Protein AF-A0A4R3M9W7-F1 (afdb_monomer_lite)

Sequence (59 aa):
MLNCRKATRPLSQSQERALSLKEGMSLKIHVTMCSGCRNFGRQLDVLRQIARTYAKSEK

Radius of gyration: 12.96 Å; chains: 1; bounding box: 29×19×38 Å

Structure (mmCIF, N/CA/C/O backbone):
data_AF-A0A4R3M9W7-F1
#
_entry.id   AF-A0A4R3M9W7-F1
#
loop_
_atom_site.group_PDB
_atom_site.id
_atom_site.type_symbol
_atom_site.label_atom_id
_atom_site.label_alt_id
_atom_site.label_comp_id
_atom_site.label_asym_id
_atom_site.label_entity_id
_atom_site.label_seq_id
_atom_site.pdbx_PDB_ins_code
_atom_site.Cartn_x
_atom_site.Cartn_y
_atom_site.Cartn_z
_atom_site.occupancy
_atom_site.B_iso_or_equiv
_atom_site.auth_seq_id
_atom_site.auth_comp_id
_atom_site.auth_asym_id
_atom_site.auth_atom_id
_atom_site.pdbx_PDB_model_num
ATOM 1 N N . MET A 1 1 ? 13.153 -3.404 -14.791 1.00 61.84 1 MET A N 1
ATOM 2 C CA . MET A 1 1 ? 11.708 -3.726 -14.818 1.00 61.84 1 MET A CA 1
ATOM 3 C C . MET A 1 1 ? 11.356 -4.498 -13.555 1.00 61.84 1 MET A C 1
ATOM 5 O O . MET A 1 1 ? 12.006 -5.499 -13.266 1.00 61.84 1 MET A O 1
ATOM 9 N N . LEU A 1 2 ? 10.405 -4.002 -12.759 1.00 76.12 2 LEU A N 1
ATOM 10 C CA . LEU A 1 2 ? 9.862 -4.745 -11.618 1.00 76.12 2 LEU A CA 1
ATOM 11 C C . LEU A 1 2 ? 9.018 -5.907 -12.168 1.00 76.12 2 LEU A C 1
ATOM 13 O O . LEU A 1 2 ? 8.251 -5.699 -13.105 1.00 76.12 2 LEU A O 1
ATOM 17 N N . ASN A 1 3 ? 9.163 -7.113 -11.620 1.00 87.00 3 ASN A N 1
ATOM 18 C CA . ASN A 1 3 ? 8.282 -8.236 -11.951 1.00 87.00 3 ASN A CA 1
ATOM 19 C C . ASN A 1 3 ? 7.211 -8.401 -10.868 1.00 87.00 3 ASN A C 1
ATOM 21 O O . ASN A 1 3 ? 7.390 -7.915 -9.749 1.00 87.00 3 ASN A O 1
ATOM 25 N N . CYS A 1 4 ? 6.129 -9.117 -11.181 1.00 89.38 4 CYS A N 1
ATOM 26 C CA . CYS A 1 4 ? 4.986 -9.262 -10.278 1.00 89.38 4 CYS A CA 1
ATOM 27 C C . CYS A 1 4 ? 5.400 -9.783 -8.889 1.00 89.38 4 CYS A C 1
ATOM 29 O O . CYS A 1 4 ? 4.928 -9.283 -7.874 1.00 89.38 4 CYS A O 1
ATOM 31 N N . ARG A 1 5 ? 6.362 -10.715 -8.818 1.00 88.12 5 ARG A N 1
ATOM 32 C CA . ARG A 1 5 ? 6.864 -11.283 -7.552 1.00 88.12 5 ARG A CA 1
ATOM 33 C C . ARG A 1 5 ? 7.643 -10.274 -6.702 1.00 88.12 5 ARG A C 1
ATOM 35 O O . ARG A 1 5 ? 7.590 -10.325 -5.478 1.00 88.12 5 ARG A O 1
ATOM 42 N N . LYS A 1 6 ? 8.378 -9.360 -7.338 1.00 89.44 6 LYS A N 1
ATOM 43 C CA . LYS A 1 6 ? 9.079 -8.255 -6.666 1.00 89.44 6 LYS A CA 1
ATOM 44 C C . LYS A 1 6 ? 8.149 -7.080 -6.358 1.00 89.44 6 LYS A C 1
ATOM 46 O O . LYS A 1 6 ? 8.491 -6.281 -5.497 1.00 89.44 6 LYS A O 1
ATOM 51 N N . ALA A 1 7 ? 6.999 -6.981 -7.027 1.00 91.38 7 ALA A N 1
ATOM 52 C CA . ALA A 1 7 ? 5.984 -5.958 -6.787 1.00 91.38 7 ALA A CA 1
ATOM 53 C C . ALA A 1 7 ? 5.091 -6.282 -5.579 1.00 91.38 7 ALA A C 1
ATOM 55 O O . ALA A 1 7 ? 4.743 -5.384 -4.818 1.00 91.38 7 ALA A O 1
ATOM 56 N N . THR A 1 8 ? 4.748 -7.555 -5.365 1.00 90.38 8 THR A N 1
ATOM 57 C CA . THR A 1 8 ? 3.828 -7.974 -4.290 1.00 90.38 8 THR A CA 1
ATOM 58 C C . THR A 1 8 ? 4.355 -7.653 -2.892 1.00 90.38 8 THR A C 1
ATOM 60 O O . THR A 1 8 ? 3.591 -7.201 -2.043 1.00 90.38 8 THR A O 1
ATOM 63 N N . ARG A 1 9 ? 5.661 -7.821 -2.650 1.00 90.81 9 ARG A N 1
ATOM 64 C CA . ARG A 1 9 ? 6.286 -7.538 -1.348 1.00 90.81 9 ARG A CA 1
ATOM 65 C C . ARG A 1 9 ? 6.174 -6.062 -0.927 1.00 90.81 9 ARG A C 1
ATOM 67 O O . ARG A 1 9 ? 5.615 -5.817 0.139 1.00 90.81 9 ARG A O 1
ATOM 74 N N . PRO A 1 10 ? 6.640 -5.073 -1.714 1.00 92.00 10 PRO A N 1
ATOM 75 C CA . PRO A 1 10 ? 6.458 -3.665 -1.373 1.00 92.00 10 PRO A CA 1
ATOM 76 C C . PRO A 1 10 ? 4.979 -3.241 -1.379 1.00 92.00 10 PRO A C 1
ATOM 78 O O . PRO A 1 10 ? 4.614 -2.379 -0.589 1.00 92.00 10 PRO A O 1
ATOM 81 N N . LEU A 1 11 ? 4.107 -3.875 -2.177 1.00 91.56 11 LEU A N 1
ATOM 82 C CA . LEU A 1 11 ? 2.658 -3.614 -2.137 1.00 91.56 11 LEU A CA 1
ATOM 83 C C . LEU A 1 11 ? 1.996 -4.070 -0.826 1.00 91.56 11 LEU A C 1
ATOM 85 O O . LEU A 1 11 ? 1.088 -3.411 -0.332 1.00 91.56 11 LEU A O 1
ATOM 89 N N . SER A 1 12 ? 2.456 -5.177 -0.240 1.00 91.62 12 SER A N 1
ATOM 90 C CA . SER A 1 12 ? 2.040 -5.585 1.107 1.00 91.62 12 SER A CA 1
ATOM 91 C C . SER A 1 12 ? 2.603 -4.630 2.156 1.00 91.62 12 SER A C 1
ATOM 93 O O . SER A 1 12 ? 1.872 -4.150 3.016 1.00 91.62 12 SER A O 1
ATOM 95 N N . GLN A 1 13 ? 3.891 -4.286 2.047 1.00 92.62 13 GLN A N 1
ATOM 96 C CA . GLN A 1 13 ? 4.539 -3.377 2.993 1.00 92.62 13 GLN A CA 1
ATOM 97 C C . GLN A 1 13 ? 3.906 -1.985 3.003 1.00 92.62 13 GLN A C 1
ATOM 99 O O . GLN A 1 13 ? 3.875 -1.369 4.063 1.00 92.62 13 GLN A O 1
ATOM 104 N N . SER A 1 14 ? 3.363 -1.497 1.880 1.00 91.12 14 SER A N 1
ATOM 105 C CA . SER A 1 14 ? 2.668 -0.203 1.847 1.00 91.12 14 SER A CA 1
ATOM 106 C C . SER A 1 14 ? 1.411 -0.160 2.717 1.00 91.12 14 SER A C 1
ATOM 108 O O . SER A 1 14 ? 0.920 0.923 3.022 1.00 91.12 14 SER A O 1
ATOM 110 N N . GLN A 1 15 ? 0.869 -1.320 3.104 1.00 89.44 15 GLN A N 1
ATOM 111 C CA . GLN A 1 15 ? -0.241 -1.399 4.050 1.00 89.44 15 GLN A CA 1
ATOM 112 C C . GLN A 1 15 ? 0.238 -1.178 5.491 1.00 89.44 15 GLN A C 1
ATOM 114 O O . GLN A 1 15 ? -0.499 -0.651 6.315 1.00 89.44 15 GLN A O 1
ATOM 119 N N . GLU A 1 16 ? 1.469 -1.540 5.827 1.00 88.69 16 GLU A N 1
ATOM 120 C CA . GLU A 1 16 ? 1.974 -1.483 7.205 1.00 88.69 16 GLU A CA 1
ATOM 121 C C . GLU A 1 16 ? 2.844 -0.248 7.451 1.0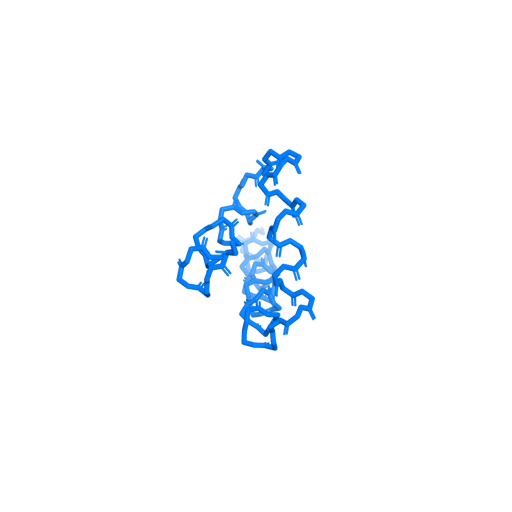0 88.69 16 GLU A C 1
ATOM 123 O O . GLU A 1 16 ? 2.766 0.365 8.514 1.00 88.69 16 GLU A O 1
ATOM 128 N N . ARG A 1 17 ? 3.631 0.157 6.448 1.00 88.94 17 ARG A N 1
ATOM 129 C CA . ARG A 1 17 ? 4.557 1.293 6.501 1.00 88.94 17 ARG A CA 1
ATOM 130 C C . ARG A 1 17 ? 4.441 2.174 5.261 1.00 88.94 17 ARG A C 1
ATOM 132 O O . ARG A 1 17 ? 4.043 1.727 4.189 1.00 88.94 17 ARG A O 1
ATOM 139 N N . ALA A 1 18 ? 4.901 3.416 5.374 1.00 86.44 18 ALA A N 1
ATOM 140 C CA . ALA A 1 18 ? 5.168 4.228 4.194 1.00 86.44 18 ALA A CA 1
ATOM 141 C C . ALA A 1 18 ? 6.349 3.635 3.396 1.00 86.44 18 ALA A C 1
ATOM 143 O O . ALA A 1 18 ? 7.384 3.259 3.958 1.00 86.44 18 ALA A O 1
ATOM 144 N N . LEU A 1 19 ? 6.188 3.537 2.075 1.00 88.62 19 LEU A N 1
ATOM 145 C CA . LEU A 1 19 ? 7.273 3.180 1.158 1.00 88.62 19 LEU A CA 1
ATOM 146 C C . LEU A 1 19 ? 8.191 4.383 0.915 1.00 88.62 19 LEU A C 1
ATOM 148 O O . LEU A 1 19 ? 7.746 5.531 0.971 1.00 88.62 19 LEU A O 1
ATOM 152 N N . SER A 1 20 ? 9.458 4.129 0.573 1.00 88.88 20 SER A N 1
ATOM 153 C CA . SER A 1 20 ? 10.340 5.195 0.084 1.00 88.88 20 SER A CA 1
ATOM 154 C C . SER A 1 20 ? 9.836 5.741 -1.259 1.00 88.88 20 SER A C 1
ATOM 156 O O . SER A 1 20 ? 9.274 4.996 -2.064 1.00 88.88 20 SER A O 1
ATOM 158 N N . LEU A 1 21 ? 10.081 7.026 -1.546 1.00 85.56 21 LEU A N 1
ATOM 159 C CA . LEU A 1 21 ? 9.651 7.689 -2.788 1.00 85.56 21 LEU A CA 1
ATOM 160 C C . LEU A 1 21 ? 10.079 6.917 -4.051 1.00 85.56 21 LEU A C 1
ATOM 162 O O . LEU A 1 21 ? 9.294 6.771 -4.989 1.00 85.56 21 LEU A O 1
ATO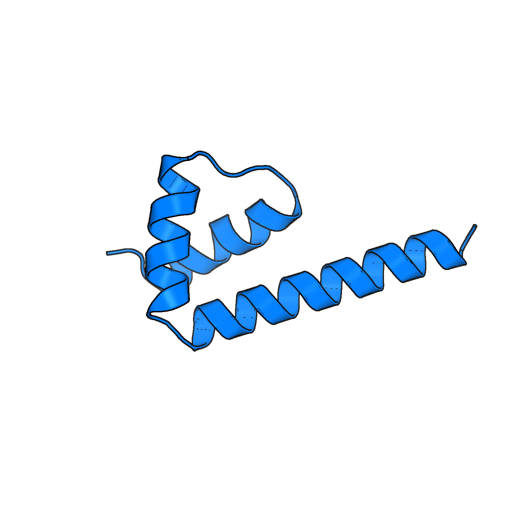M 166 N N . LYS A 1 22 ? 11.300 6.360 -4.057 1.00 85.06 22 LYS A N 1
ATOM 167 C CA . LYS A 1 22 ? 11.811 5.537 -5.169 1.00 85.06 22 LYS A CA 1
ATOM 168 C C . LYS A 1 22 ? 11.057 4.209 -5.315 1.00 85.06 22 LYS A C 1
ATOM 170 O O . LYS A 1 22 ? 10.713 3.820 -6.431 1.00 85.06 22 LYS A O 1
ATOM 175 N N . GLU A 1 23 ? 10.787 3.527 -4.202 1.00 84.69 23 GLU A N 1
ATOM 176 C CA . GLU A 1 23 ? 10.065 2.246 -4.182 1.00 84.69 23 GLU A CA 1
ATOM 177 C C . GLU A 1 23 ? 8.610 2.434 -4.625 1.00 84.69 23 GLU A C 1
ATOM 179 O O . GLU A 1 23 ? 8.113 1.691 -5.473 1.00 84.69 23 GLU A O 1
ATOM 184 N N . GLY A 1 24 ? 7.954 3.478 -4.109 1.00 86.88 24 GLY A N 1
ATOM 185 C CA . GLY A 1 24 ? 6.576 3.823 -4.439 1.00 86.88 24 GLY A CA 1
ATOM 186 C C . GLY A 1 24 ? 6.393 4.172 -5.915 1.00 86.88 24 GLY A C 1
ATOM 187 O O . GLY A 1 24 ? 5.445 3.695 -6.535 1.00 86.88 24 GLY A O 1
ATOM 188 N N . MET A 1 25 ? 7.316 4.937 -6.511 1.00 88.94 25 MET A N 1
ATOM 189 C CA . MET A 1 25 ? 7.229 5.304 -7.929 1.00 88.94 25 MET A CA 1
ATOM 190 C C . MET 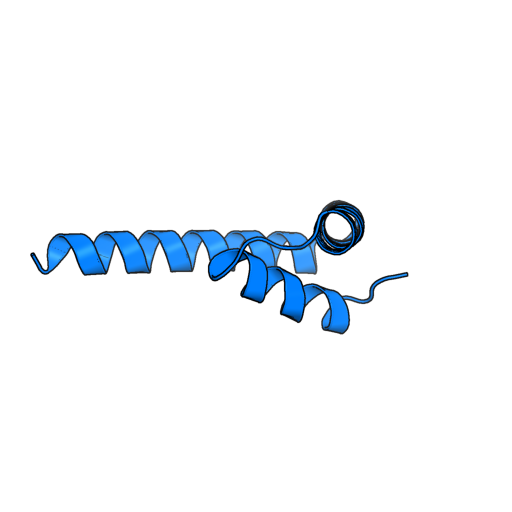A 1 25 ? 7.348 4.079 -8.845 1.00 88.94 25 MET A C 1
ATOM 192 O O . MET A 1 25 ? 6.517 3.883 -9.733 1.00 88.94 25 MET A O 1
ATOM 196 N N . SER A 1 26 ? 8.345 3.219 -8.606 1.00 89.19 26 SER A N 1
ATOM 197 C CA . SER A 1 26 ? 8.548 2.012 -9.418 1.00 89.19 26 SER A CA 1
ATOM 198 C C . SER A 1 26 ? 7.375 1.035 -9.293 1.00 89.19 26 SER A C 1
ATOM 200 O O . SER A 1 26 ? 6.904 0.488 -10.294 1.00 89.19 26 SER A O 1
ATOM 202 N N . LEU A 1 27 ? 6.853 0.869 -8.074 1.00 90.88 27 LEU A N 1
ATOM 203 C CA . LEU A 1 27 ? 5.682 0.040 -7.815 1.00 90.88 27 LEU A CA 1
ATOM 204 C C . LEU A 1 27 ? 4.429 0.595 -8.498 1.00 90.88 27 LEU A C 1
ATOM 206 O O . LEU A 1 27 ? 3.692 -0.168 -9.119 1.00 90.88 27 LEU A O 1
ATOM 210 N N . LYS A 1 28 ? 4.206 1.913 -8.437 1.00 90.00 28 LYS A N 1
ATOM 211 C CA . LYS A 1 28 ? 3.047 2.567 -9.058 1.00 90.00 28 LYS A CA 1
ATOM 212 C C . LYS A 1 28 ? 3.038 2.367 -10.572 1.00 90.00 28 LYS A C 1
ATOM 214 O O . LYS A 1 28 ? 2.002 1.991 -11.106 1.00 90.00 28 LYS A O 1
ATOM 219 N N . ILE A 1 29 ? 4.184 2.530 -11.238 1.00 92.06 29 ILE A N 1
ATOM 220 C CA . ILE A 1 29 ? 4.321 2.273 -12.683 1.00 92.06 29 ILE A CA 1
ATOM 221 C C . ILE A 1 29 ? 4.007 0.805 -13.011 1.00 92.06 29 ILE A C 1
ATOM 223 O O . ILE A 1 29 ? 3.297 0.511 -13.969 1.00 92.06 29 ILE A O 1
ATOM 227 N N . HIS A 1 30 ? 4.498 -0.140 -12.207 1.00 92.75 30 HIS A N 1
ATOM 228 C CA . HIS A 1 30 ? 4.215 -1.556 -12.442 1.00 92.75 30 HIS A CA 1
ATOM 229 C C . HIS A 1 30 ? 2.728 -1.889 -12.247 1.00 92.75 30 HIS A C 1
ATOM 231 O O . HIS A 1 30 ? 2.122 -2.561 -13.079 1.00 92.75 30 HIS A O 1
ATOM 237 N N . VAL A 1 31 ? 2.118 -1.393 -11.169 1.00 92.50 31 VAL A N 1
ATOM 238 C CA . VAL A 1 31 ? 0.699 -1.610 -10.854 1.00 92.50 31 VAL A CA 1
ATOM 239 C C . VAL A 1 31 ? -0.215 -0.965 -11.898 1.00 92.50 31 VAL A C 1
ATOM 241 O O . VAL A 1 31 ? -1.290 -1.495 -12.186 1.00 92.50 31 VAL A O 1
ATOM 244 N N . THR A 1 32 ? 0.186 0.153 -12.511 1.00 91.44 32 THR A N 1
ATOM 245 C CA . THR A 1 32 ? -0.621 0.737 -13.585 1.00 91.44 32 THR A CA 1
ATOM 246 C C . THR A 1 32 ? -0.611 -0.120 -14.850 1.00 91.44 32 THR A C 1
ATOM 248 O O . THR A 1 32 ? -1.650 -0.213 -15.504 1.00 91.44 32 THR A O 1
ATOM 251 N N . MET A 1 33 ? 0.501 -0.791 -15.154 1.00 92.81 33 MET A N 1
ATOM 252 C CA . MET A 1 33 ? 0.670 -1.625 -16.353 1.00 92.81 33 MET A CA 1
ATOM 253 C C . MET A 1 33 ? 0.259 -3.095 -16.161 1.00 92.81 33 MET A C 1
ATOM 255 O O . MET A 1 33 ? -0.004 -3.788 -17.138 1.00 92.81 33 MET A O 1
ATOM 259 N N . CYS A 1 34 ? 0.185 -3.587 -14.921 1.00 94.31 34 CYS A N 1
ATOM 260 C CA . CYS A 1 34 ? -0.154 -4.975 -14.610 1.00 94.31 34 CYS A CA 1
ATOM 261 C C . CYS A 1 34 ? -1.515 -5.080 -13.908 1.00 94.31 34 CYS A C 1
ATOM 263 O O . CYS A 1 34 ? -1.663 -4.717 -12.738 1.00 94.31 34 CYS A O 1
ATOM 265 N N . SER A 1 35 ? -2.504 -5.652 -14.599 1.00 93.94 35 SER A N 1
ATOM 266 C CA . SER A 1 35 ? -3.842 -5.913 -14.049 1.00 93.94 35 SER A CA 1
ATOM 267 C C . SER A 1 35 ? -3.811 -6.824 -12.815 1.00 93.94 35 SER A C 1
ATOM 269 O O . SER A 1 35 ? -4.531 -6.563 -11.852 1.00 93.94 35 SER A O 1
ATOM 271 N N . GLY A 1 36 ? -2.936 -7.836 -12.793 1.00 93.25 36 GLY A N 1
ATOM 272 C CA . GLY A 1 36 ? -2.776 -8.750 -11.658 1.00 93.25 36 GLY A CA 1
ATOM 273 C C . GLY A 1 36 ? -2.324 -8.035 -10.383 1.00 93.25 36 GLY A C 1
ATOM 274 O O . GLY A 1 36 ? -2.980 -8.135 -9.347 1.00 93.25 36 GLY A O 1
ATOM 275 N N . CYS A 1 37 ? -1.253 -7.240 -10.463 1.00 93.75 37 CYS A N 1
ATOM 276 C CA . CYS A 1 37 ? -0.774 -6.459 -9.319 1.00 93.75 37 CYS A CA 1
ATOM 277 C C . CYS A 1 37 ? -1.758 -5.356 -8.908 1.00 93.75 37 CYS A C 1
ATOM 279 O O . CYS A 1 37 ? -1.884 -5.066 -7.719 1.00 93.75 37 CYS A O 1
ATOM 281 N N . ARG A 1 38 ? -2.501 -4.779 -9.860 1.00 93.94 38 ARG A N 1
ATOM 282 C CA . ARG A 1 38 ? -3.589 -3.837 -9.569 1.00 93.94 38 ARG A CA 1
ATOM 283 C C . ARG A 1 38 ? -4.724 -4.485 -8.788 1.00 93.94 38 ARG A C 1
ATOM 285 O O . ARG A 1 38 ? -5.18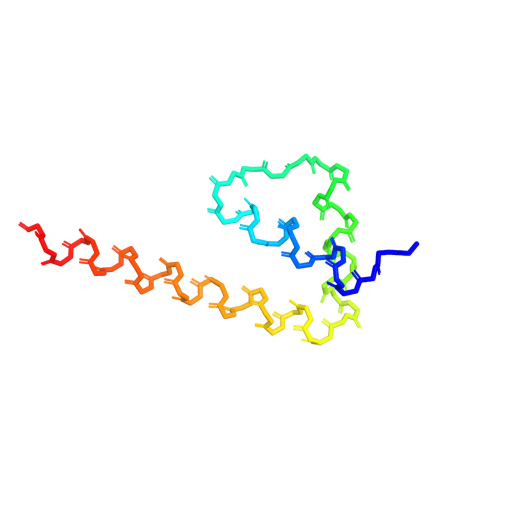1 -3.904 -7.806 1.00 93.94 38 ARG A O 1
ATOM 292 N N . ASN A 1 39 ? -5.160 -5.673 -9.197 1.00 95.38 39 ASN A N 1
ATOM 293 C CA . ASN A 1 39 ? -6.217 -6.396 -8.500 1.00 95.38 39 ASN A CA 1
ATOM 294 C C . ASN A 1 39 ? -5.761 -6.828 -7.102 1.00 95.38 39 ASN A C 1
ATOM 296 O O . ASN A 1 39 ? -6.489 -6.639 -6.134 1.00 95.38 39 ASN A O 1
ATOM 300 N N . PHE A 1 40 ? -4.525 -7.317 -6.982 1.00 93.94 40 PHE A N 1
ATOM 301 C CA . PHE A 1 40 ? -3.932 -7.663 -5.692 1.00 93.94 40 PHE A CA 1
ATOM 302 C C . PHE A 1 40 ? -3.885 -6.459 -4.735 1.00 93.94 40 PHE A C 1
ATOM 304 O O . PHE A 1 40 ? -4.293 -6.571 -3.584 1.00 93.94 40 PHE A O 1
ATOM 311 N N . GLY A 1 41 ? -3.480 -5.280 -5.222 1.00 93.50 41 GLY A N 1
ATOM 312 C CA . GLY A 1 41 ? -3.492 -4.050 -4.424 1.00 93.50 41 GLY A CA 1
ATOM 313 C C . GLY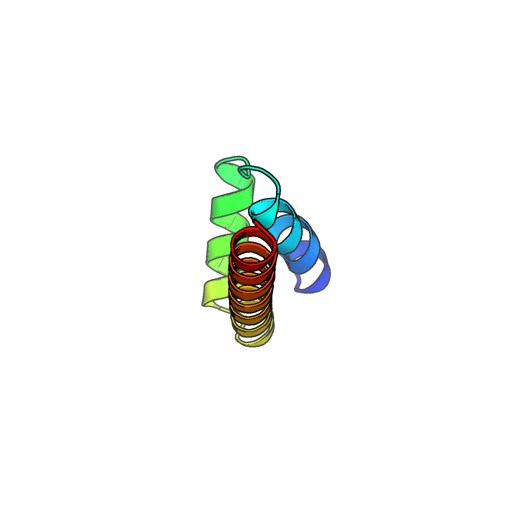 A 1 41 ? -4.886 -3.656 -3.934 1.00 93.50 41 GLY A C 1
ATOM 314 O O . GLY A 1 41 ? -5.037 -3.273 -2.778 1.00 93.50 41 GLY A O 1
ATOM 315 N N . ARG A 1 42 ? -5.915 -3.805 -4.780 1.00 93.88 42 ARG A N 1
ATOM 316 C CA . ARG A 1 42 ? -7.314 -3.572 -4.383 1.00 93.88 42 ARG A CA 1
ATOM 317 C C . ARG A 1 42 ? -7.784 -4.565 -3.320 1.00 93.88 42 ARG A C 1
ATOM 319 O O . ARG A 1 42 ? -8.430 -4.156 -2.365 1.00 93.88 42 ARG A O 1
ATOM 326 N N . GLN A 1 43 ? -7.438 -5.847 -3.457 1.00 95.25 43 GLN A N 1
ATOM 327 C CA . GLN A 1 43 ? -7.784 -6.870 -2.464 1.00 95.25 43 GLN A CA 1
ATOM 328 C C . GLN A 1 43 ? -7.156 -6.570 -1.098 1.00 95.25 43 GLN A C 1
ATOM 330 O O . GLN A 1 43 ? -7.834 -6.675 -0.080 1.00 95.25 43 GLN A O 1
ATOM 335 N N . LEU A 1 44 ? -5.888 -6.144 -1.071 1.00 94.06 44 LEU A N 1
ATOM 336 C CA . LEU A 1 44 ? -5.217 -5.742 0.169 1.00 94.06 44 LEU A CA 1
ATOM 337 C C . LEU A 1 44 ? -5.913 -4.559 0.856 1.00 94.06 44 LEU A C 1
ATOM 339 O O . LEU A 1 44 ? -6.044 -4.561 2.079 1.00 94.06 44 LEU A O 1
ATOM 343 N N . ASP A 1 45 ? -6.371 -3.572 0.086 1.00 93.00 45 ASP A N 1
ATOM 344 C CA . ASP A 1 45 ? -7.082 -2.407 0.622 1.00 93.00 45 ASP A CA 1
ATOM 345 C C . ASP A 1 45 ? -8.438 -2.796 1.235 1.00 93.00 45 ASP A C 1
ATOM 347 O O . ASP A 1 45 ? -8.749 -2.407 2.361 1.00 93.00 45 ASP A O 1
ATOM 351 N N . VAL A 1 46 ? -9.191 -3.669 0.554 1.00 95.81 46 VAL A N 1
ATOM 352 C CA . VAL A 1 46 ? -10.450 -4.229 1.074 1.00 95.81 46 VAL A CA 1
ATOM 353 C C . VAL A 1 46 ? -10.212 -5.007 2.368 1.00 95.81 46 VAL A C 1
ATOM 355 O O . VAL A 1 46 ? -10.892 -4.763 3.364 1.00 95.81 46 VAL A O 1
ATOM 358 N N . LEU A 1 47 ? -9.217 -5.900 2.397 1.00 94.75 47 LEU A N 1
ATOM 359 C CA . LEU A 1 47 ? -8.862 -6.653 3.606 1.00 94.75 47 LEU A CA 1
ATOM 360 C C . LEU A 1 47 ? -8.503 -5.717 4.765 1.00 94.75 47 LEU A C 1
ATOM 362 O O . LEU A 1 47 ? -8.955 -5.918 5.892 1.00 94.75 47 LEU A O 1
ATOM 366 N N . ARG A 1 48 ? -7.736 -4.657 4.491 1.00 93.44 48 ARG A N 1
ATOM 367 C CA . ARG A 1 48 ? -7.375 -3.650 5.491 1.00 93.44 48 ARG A CA 1
ATOM 368 C C . ARG A 1 48 ? -8.591 -2.890 6.008 1.00 93.44 48 ARG A C 1
ATOM 370 O O . ARG A 1 48 ? -8.660 -2.607 7.205 1.00 93.44 48 ARG A O 1
ATOM 377 N N . GLN A 1 49 ? -9.530 -2.544 5.135 1.00 94.62 49 GLN A N 1
ATOM 378 C CA . GLN A 1 49 ? -10.762 -1.874 5.530 1.00 94.62 49 GLN A CA 1
ATOM 379 C C . GLN A 1 49 ? -11.613 -2.779 6.424 1.00 94.62 49 GLN A C 1
ATOM 381 O O . GLN A 1 49 ? -12.014 -2.340 7.499 1.00 94.62 49 GLN A O 1
ATOM 386 N N . ILE A 1 50 ? -11.813 -4.041 6.032 1.00 95.94 50 ILE A N 1
ATOM 387 C CA . ILE A 1 50 ? -12.554 -5.032 6.825 1.00 95.94 50 ILE A CA 1
ATOM 388 C C . ILE A 1 50 ? -11.907 -5.203 8.201 1.00 95.94 50 ILE A C 1
ATOM 390 O O . ILE A 1 50 ? -12.592 -5.063 9.210 1.00 95.94 50 ILE A O 1
ATOM 394 N N . ALA A 1 51 ? -10.589 -5.415 8.259 1.00 94.19 51 ALA A N 1
ATOM 395 C CA . ALA A 1 51 ? -9.865 -5.580 9.519 1.00 94.19 51 ALA A CA 1
ATOM 396 C C . ALA A 1 51 ? -10.005 -4.355 10.440 1.00 94.19 51 ALA A C 1
ATOM 398 O O . ALA A 1 51 ? -10.192 -4.495 11.647 1.00 94.19 51 ALA A O 1
ATOM 399 N N . ARG A 1 52 ? -9.958 -3.139 9.878 1.00 93.06 52 ARG A N 1
ATOM 400 C CA . ARG A 1 52 ? -10.161 -1.895 10.638 1.00 93.06 52 ARG A CA 1
ATOM 401 C C . ARG A 1 52 ? -11.593 -1.733 11.130 1.00 93.06 52 ARG A C 1
ATOM 403 O O . ARG A 1 52 ? -11.781 -1.218 12.227 1.00 93.06 52 ARG A O 1
ATOM 410 N N . THR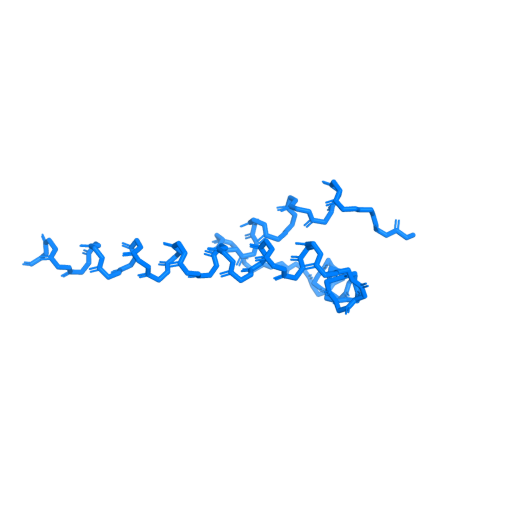 A 1 53 ? -12.582 -2.109 10.325 1.00 95.56 53 THR A N 1
ATOM 411 C CA . THR A 1 53 ? -13.992 -2.071 10.725 1.00 95.56 53 THR A CA 1
ATOM 412 C C . THR A 1 53 ? -14.252 -3.077 11.840 1.00 95.56 53 THR A C 1
ATOM 414 O O . THR A 1 53 ? -14.818 -2.696 12.857 1.00 95.56 53 THR A O 1
ATOM 417 N N . TYR A 1 54 ? -13.745 -4.304 11.702 1.00 95.56 54 TYR A N 1
ATOM 418 C CA . TYR A 1 54 ? -13.835 -5.346 12.725 1.00 95.56 54 TYR A CA 1
ATOM 419 C C . TYR A 1 54 ? -13.200 -4.903 14.055 1.00 95.56 54 TYR A C 1
ATOM 421 O O . TYR A 1 54 ? -13.844 -4.921 15.098 1.00 95.56 54 TYR A O 1
ATOM 429 N N . ALA A 1 55 ? -11.968 -4.386 14.019 1.00 94.50 55 ALA A N 1
ATOM 430 C CA . ALA A 1 55 ? -11.286 -3.897 15.222 1.00 94.50 55 ALA A CA 1
ATOM 431 C C . ALA A 1 55 ? -11.987 -2.696 15.890 1.00 94.50 55 ALA A C 1
ATOM 433 O O . ALA A 1 55 ? -11.731 -2.402 17.056 1.00 94.50 55 ALA A O 1
ATOM 434 N N . LYS A 1 56 ? -12.835 -1.966 15.153 1.00 93.38 56 LYS A N 1
ATOM 435 C CA . LYS A 1 56 ? -13.663 -0.882 15.699 1.00 93.38 56 LYS A CA 1
ATOM 436 C C . LYS A 1 56 ? -14.991 -1.376 16.267 1.00 93.38 56 LYS A C 1
ATOM 438 O O . LYS A 1 56 ? -15.490 -0.719 17.167 1.00 93.38 56 LYS A O 1
ATOM 443 N N . SER A 1 57 ? -15.564 -2.458 15.736 1.00 87.88 57 SER A N 1
ATOM 444 C CA . SER A 1 57 ? -16.838 -3.011 16.216 1.00 87.88 57 SER A CA 1
ATOM 445 C C . SER A 1 57 ? -16.706 -3.828 17.501 1.00 87.88 57 SER A C 1
ATOM 447 O O . SER A 1 57 ? -17.703 -4.021 18.179 1.00 87.88 57 SER A O 1
ATOM 449 N N . GLU A 1 58 ? -15.504 -4.304 17.838 1.00 73.50 58 GLU A N 1
ATOM 450 C CA . GLU A 1 58 ? -15.229 -5.015 19.103 1.00 73.50 58 GLU A CA 1
ATOM 451 C C . GLU A 1 58 ? -14.853 -4.072 20.270 1.00 73.50 58 GLU A C 1
ATOM 453 O O . GLU A 1 58 ? -14.337 -4.522 21.292 1.00 73.50 58 GLU A O 1
ATOM 458 N N . LYS A 1 59 ? -15.078 -2.760 20.114 1.00 53.84 59 LYS A N 1
ATOM 459 C CA . LYS A 1 59 ? -14.987 -1.749 21.179 1.00 53.84 59 LYS A CA 1
ATOM 460 C C . LYS A 1 59 ? -16.374 -1.337 21.640 1.00 53.84 59 LYS A C 1
ATOM 462 O O . LYS A 1 59 ? -16.505 -1.093 22.857 1.00 53.84 59 LYS A O 1
#

Organism: NCBI:txid627131

Secondary structure (DSSP, 8-state):
---HHHHHHHHHHHHHSPPPHHHHHHHHHHHHH-HHHHHHHHHHHHHHHHHHHHHHHT-

Foldseek 3Di:
DQDLVNLLVVLLVVLVDPDDPVNVVVSVVVLVVDPVSVVSSVVSVVVSVVVVVVVVVVD

pLDDT: mean 89.85, std 7.34, range [53.84, 95.94]